Protein AF-T1DKA3-F1 (afdb_monomer_lite)

pLDDT: mean 79.61, std 14.19, range [54.47, 98.5]

Structure (mmCIF, N/CA/C/O backbone):
data_AF-T1DKA3-F1
#
_entry.id   AF-T1DKA3-F1
#
loop_
_atom_site.group_PDB
_atom_site.id
_atom_site.type_symbol
_atom_site.label_atom_id
_atom_site.label_alt_id
_atom_site.label_comp_id
_atom_site.label_asym_id
_atom_site.label_entity_id
_atom_site.label_seq_id
_atom_site.pdbx_PDB_ins_code
_atom_site.Cartn_x
_atom_site.Cartn_y
_atom_site.Cartn_z
_atom_site.occupancy
_atom_site.B_iso_or_equiv
_atom_site.auth_seq_id
_atom_site.auth_comp_id
_atom_site.auth_asym_id
_atom_site.auth_atom_id
_atom_site.pdbx_PDB_model_num
ATOM 1 N N . ILE A 1 1 ? -1.582 -63.627 -20.368 1.00 54.69 1 ILE A N 1
ATOM 2 C CA . ILE A 1 1 ? -0.776 -62.439 -20.754 1.00 54.69 1 ILE A CA 1
ATOM 3 C C . ILE A 1 1 ? -0.198 -61.864 -19.465 1.00 54.69 1 ILE A C 1
ATOM 5 O O . ILE A 1 1 ? -0.964 -61.374 -18.651 1.00 54.69 1 ILE A O 1
ATOM 9 N N . SER A 1 2 ? 1.100 -62.053 -19.201 1.00 57.12 2 SER A N 1
ATOM 10 C CA . SER A 1 2 ? 1.697 -61.686 -17.904 1.00 57.12 2 SER A CA 1
ATOM 11 C C . SER A 1 2 ? 1.874 -60.168 -17.785 1.00 57.12 2 SER A C 1
ATOM 13 O O . SER A 1 2 ? 2.454 -59.542 -18.675 1.00 57.12 2 SER A O 1
ATOM 15 N N . PHE A 1 3 ? 1.391 -59.593 -16.679 1.00 59.81 3 PHE A N 1
ATOM 16 C CA . PHE A 1 3 ? 1.431 -58.159 -16.352 1.00 59.81 3 PHE A CA 1
ATOM 17 C C . PHE A 1 3 ? 2.860 -57.580 -16.442 1.00 59.81 3 PHE A C 1
ATOM 19 O O . PHE A 1 3 ? 3.074 -56.483 -16.958 1.00 59.81 3 PHE A O 1
ATOM 26 N N . ALA A 1 4 ? 3.868 -58.383 -16.083 1.00 61.19 4 ALA A N 1
ATOM 27 C CA . ALA A 1 4 ? 5.285 -58.027 -16.187 1.00 61.19 4 ALA A CA 1
ATOM 28 C C . ALA A 1 4 ? 5.759 -57.795 -17.640 1.00 61.19 4 ALA A C 1
ATOM 30 O O . ALA A 1 4 ? 6.579 -56.915 -17.906 1.00 61.19 4 ALA A O 1
ATOM 31 N N . GLY A 1 5 ? 5.205 -58.531 -18.610 1.00 64.19 5 GLY A N 1
ATOM 32 C CA . GLY A 1 5 ? 5.550 -58.394 -20.030 1.00 64.19 5 GLY A CA 1
ATOM 33 C C . GLY A 1 5 ? 4.927 -57.169 -20.710 1.00 64.19 5 GLY A C 1
ATOM 34 O O . GLY A 1 5 ? 5.358 -56.787 -21.801 1.00 64.19 5 GLY A O 1
ATOM 35 N N . VAL A 1 6 ? 3.915 -56.554 -20.094 1.00 63.09 6 VAL A N 1
ATOM 36 C CA . VAL A 1 6 ? 3.296 -55.302 -20.562 1.00 63.09 6 VAL A CA 1
ATOM 37 C C . VAL A 1 6 ? 4.097 -54.104 -20.050 1.00 63.09 6 VAL A C 1
ATOM 39 O O . VAL A 1 6 ? 4.469 -53.237 -20.839 1.00 63.09 6 VAL A O 1
ATOM 42 N N . ILE A 1 7 ? 4.483 -54.122 -18.771 1.00 61.81 7 ILE A N 1
ATOM 43 C CA . ILE A 1 7 ? 5.314 -53.078 -18.150 1.00 61.81 7 ILE A CA 1
ATOM 44 C C . ILE A 1 7 ? 6.690 -52.993 -18.829 1.00 61.81 7 ILE A C 1
ATOM 46 O O . ILE A 1 7 ? 7.140 -51.903 -19.178 1.00 61.81 7 ILE A O 1
ATOM 50 N N . HIS A 1 8 ? 7.328 -54.131 -19.120 1.00 63.06 8 HIS A N 1
ATOM 51 C CA . HIS A 1 8 ? 8.635 -54.151 -19.788 1.00 63.06 8 HIS A CA 1
ATOM 52 C C . HIS A 1 8 ? 8.593 -53.663 -21.252 1.00 63.06 8 HIS A C 1
ATOM 54 O O . HIS A 1 8 ? 9.588 -53.161 -21.779 1.00 63.06 8 HIS A O 1
ATOM 60 N N . ARG A 1 9 ? 7.444 -53.794 -21.930 1.00 63.53 9 ARG A N 1
ATOM 61 C CA . ARG A 1 9 ? 7.245 -53.237 -23.280 1.00 63.53 9 ARG A CA 1
ATOM 62 C C . ARG A 1 9 ? 6.954 -51.737 -23.244 1.00 63.53 9 ARG A C 1
ATOM 64 O O . ARG A 1 9 ? 7.466 -51.016 -24.097 1.00 63.53 9 ARG A O 1
ATOM 71 N N . LEU A 1 10 ? 6.214 -51.258 -22.245 1.00 59.59 10 LEU A N 1
ATOM 72 C CA . LEU A 1 10 ? 5.917 -49.835 -22.054 1.00 59.59 10 LEU A CA 1
ATOM 73 C C . LEU A 1 10 ? 7.164 -49.008 -21.714 1.00 59.59 10 LEU A C 1
ATOM 75 O O . LEU A 1 10 ? 7.368 -47.946 -22.300 1.00 59.59 10 LEU A O 1
ATOM 79 N N . THR A 1 11 ? 8.041 -49.507 -20.841 1.00 62.22 11 THR A N 1
ATOM 80 C CA . THR A 1 11 ? 9.280 -48.797 -20.472 1.00 62.22 11 THR A CA 1
ATOM 81 C C . THR A 1 11 ? 10.242 -48.654 -21.652 1.00 62.22 11 THR A C 1
ATOM 83 O O . THR A 1 11 ? 10.815 -47.583 -21.859 1.00 62.22 11 THR A O 1
ATOM 86 N N . LYS A 1 12 ? 10.356 -49.686 -22.499 1.00 57.91 12 LYS A N 1
ATOM 87 C CA . LYS A 1 12 ? 11.162 -49.632 -23.732 1.00 57.91 12 LYS A CA 1
ATOM 88 C C . LYS A 1 12 ? 10.583 -48.672 -24.781 1.00 57.91 12 LYS A C 1
ATOM 90 O O . LYS A 1 12 ? 11.347 -47.988 -25.460 1.00 57.91 12 LYS A O 1
ATOM 95 N N . MET A 1 13 ? 9.255 -48.578 -24.899 1.00 60.34 13 MET A N 1
ATOM 96 C CA . MET A 1 13 ? 8.603 -47.641 -25.827 1.00 60.34 13 MET A CA 1
ATOM 97 C C . MET A 1 13 ? 8.684 -46.178 -25.367 1.00 60.34 13 MET A C 1
ATOM 99 O O . MET A 1 13 ? 8.845 -45.293 -26.206 1.00 60.34 13 MET A O 1
ATOM 103 N N . LEU A 1 14 ? 8.612 -45.904 -24.062 1.00 62.06 14 LEU A N 1
ATOM 104 C CA . LEU A 1 14 ? 8.774 -44.547 -23.522 1.00 62.06 14 LEU A CA 1
ATOM 105 C C . LEU A 1 14 ? 10.213 -44.034 -23.692 1.00 62.06 14 LEU A C 1
ATOM 107 O O . LEU A 1 14 ? 10.411 -42.892 -24.109 1.00 62.06 14 LEU A O 1
ATOM 111 N N . ALA A 1 15 ? 11.215 -44.890 -23.472 1.00 62.22 15 ALA A N 1
ATOM 112 C CA . ALA A 1 15 ? 12.619 -44.519 -23.648 1.00 62.22 15 ALA A CA 1
ATOM 113 C C . ALA A 1 15 ? 12.972 -44.176 -25.110 1.00 62.22 15 ALA A C 1
ATOM 115 O O . ALA A 1 15 ? 13.678 -43.198 -25.357 1.00 62.22 15 ALA A O 1
ATOM 116 N N . SER A 1 16 ? 12.458 -44.921 -26.101 1.00 63.53 16 SER A N 1
ATOM 117 C CA . SER A 1 16 ? 12.784 -44.652 -27.514 1.00 63.53 16 SER A CA 1
ATOM 118 C C . SER A 1 16 ? 12.150 -43.356 -28.031 1.00 63.53 16 SER A C 1
ATOM 120 O O . SER A 1 16 ? 12.775 -42.611 -28.793 1.00 63.53 16 SER A O 1
ATOM 122 N N . ARG A 1 17 ? 10.934 -43.040 -27.565 1.00 61.41 17 ARG A N 1
ATOM 123 C CA . ARG A 1 17 ? 10.229 -41.802 -27.924 1.00 61.41 17 ARG A CA 1
ATOM 124 C C . ARG A 1 17 ? 10.883 -40.575 -27.285 1.00 61.41 17 ARG A C 1
ATOM 126 O O . ARG A 1 17 ? 11.006 -39.557 -27.960 1.00 61.41 17 ARG A O 1
ATOM 133 N N . ALA A 1 18 ? 11.390 -40.686 -26.054 1.00 70.06 18 ALA A N 1
ATOM 134 C CA . ALA A 1 18 ? 12.120 -39.605 -25.388 1.00 70.06 18 ALA A CA 1
ATOM 135 C C . ALA A 1 18 ? 13.411 -39.209 -26.134 1.00 70.06 18 ALA A C 1
ATOM 137 O O . ALA A 1 18 ? 13.700 -38.023 -26.290 1.00 70.06 18 ALA A O 1
ATOM 138 N N . VAL A 1 19 ? 14.152 -40.182 -26.678 1.00 75.50 19 VAL A N 1
ATOM 139 C CA . VAL A 1 19 ? 15.387 -39.916 -27.442 1.00 75.50 19 VAL A CA 1
ATOM 140 C C . VAL A 1 19 ? 15.099 -39.201 -28.768 1.00 75.50 19 VAL A C 1
ATOM 142 O O . VAL A 1 19 ? 15.848 -38.305 -29.165 1.00 75.50 19 VAL A O 1
ATOM 145 N N . LEU A 1 20 ? 14.008 -39.554 -29.454 1.00 75.50 20 LEU A N 1
ATOM 146 C CA . LEU A 1 20 ? 13.614 -38.899 -30.706 1.00 75.50 20 LEU A CA 1
ATOM 147 C C . LEU A 1 20 ? 13.136 -37.459 -30.480 1.00 75.50 20 LEU A C 1
ATOM 149 O O . LEU A 1 20 ? 13.531 -36.566 -31.232 1.00 75.50 20 LEU A O 1
ATOM 153 N N . VAL A 1 21 ? 12.364 -37.217 -29.416 1.00 79.56 21 VAL A N 1
ATOM 154 C CA . VAL A 1 21 ? 11.943 -35.863 -29.021 1.00 79.56 21 VAL A CA 1
ATOM 155 C C . VAL A 1 21 ? 13.153 -35.017 -28.626 1.00 79.56 21 VAL A C 1
ATOM 157 O O . VAL A 1 21 ? 13.299 -33.906 -29.130 1.00 79.56 21 VAL A O 1
ATOM 160 N N . GLY A 1 22 ? 14.078 -35.555 -27.826 1.00 78.25 22 GLY A N 1
ATOM 161 C CA . GLY A 1 22 ? 15.298 -34.841 -27.434 1.00 78.25 22 GLY A CA 1
ATOM 162 C C . GLY A 1 22 ? 16.159 -34.413 -28.629 1.00 78.25 22 GLY A C 1
ATOM 163 O O . GLY A 1 22 ? 16.629 -33.277 -28.680 1.00 78.25 22 GLY A O 1
ATOM 164 N N . ARG A 1 23 ? 16.309 -35.274 -29.646 1.00 75.56 23 ARG A N 1
ATOM 165 C CA . ARG A 1 23 ? 17.056 -34.943 -30.877 1.00 75.56 23 ARG A CA 1
ATOM 166 C C . ARG A 1 23 ? 16.353 -33.894 -31.741 1.00 75.56 23 ARG A C 1
ATOM 168 O O . ARG A 1 23 ? 17.026 -33.058 -32.343 1.00 75.56 23 ARG A O 1
ATOM 175 N N . LEU A 1 24 ? 15.022 -33.921 -31.802 1.00 78.62 24 LEU A N 1
ATOM 176 C CA . LEU A 1 24 ? 14.233 -32.909 -32.511 1.00 78.62 24 LEU A CA 1
ATOM 177 C C . LEU A 1 24 ? 14.293 -31.550 -31.806 1.00 78.62 24 LEU A C 1
ATOM 179 O O . LEU A 1 24 ? 14.512 -30.543 -32.475 1.00 78.62 24 LEU A O 1
ATOM 183 N N . VAL A 1 25 ? 14.202 -31.525 -30.474 1.00 77.88 25 VAL A N 1
ATOM 184 C CA . VAL A 1 25 ? 14.357 -30.307 -29.662 1.00 77.88 25 VAL A CA 1
ATOM 185 C C . VAL A 1 25 ? 15.768 -29.731 -29.808 1.00 77.88 25 VAL A C 1
ATOM 187 O O . VAL A 1 25 ? 15.913 -28.544 -30.080 1.00 77.88 25 VAL A O 1
ATOM 190 N N . HIS A 1 26 ? 16.811 -30.565 -29.753 1.00 72.38 26 HIS A N 1
ATOM 191 C CA . HIS A 1 26 ? 18.192 -30.119 -29.963 1.00 72.38 26 HIS A CA 1
ATOM 192 C C . HIS A 1 26 ? 18.421 -29.551 -31.377 1.00 72.38 26 HIS A C 1
ATOM 194 O O . HIS A 1 26 ? 19.147 -28.572 -31.545 1.00 72.38 26 HIS A O 1
ATOM 200 N N . ARG A 1 27 ? 17.792 -30.121 -32.416 1.00 69.69 27 ARG A N 1
ATOM 201 C CA . ARG A 1 27 ? 17.847 -29.560 -33.781 1.00 69.69 27 ARG A CA 1
ATOM 202 C C . ARG A 1 27 ? 17.028 -28.281 -33.936 1.00 69.69 27 ARG A C 1
ATOM 204 O O . ARG A 1 27 ? 17.467 -27.403 -34.670 1.00 69.69 27 ARG A O 1
ATOM 211 N N . ALA A 1 28 ? 15.871 -28.171 -33.288 1.00 69.31 28 ALA A N 1
ATOM 212 C CA . ALA A 1 28 ? 15.048 -26.964 -33.323 1.00 69.31 28 ALA A CA 1
ATOM 213 C C . ALA A 1 28 ? 15.748 -25.791 -32.618 1.00 69.31 28 ALA A C 1
ATOM 215 O O . ALA A 1 28 ? 15.815 -24.700 -33.176 1.00 69.31 28 ALA A O 1
ATOM 216 N N . LEU A 1 29 ? 16.358 -26.045 -31.456 1.00 66.88 29 LEU A N 1
ATOM 217 C CA . LEU A 1 29 ? 17.124 -25.048 -30.702 1.00 66.88 29 LEU A CA 1
ATOM 218 C C . LEU A 1 29 ? 18.465 -24.707 -31.376 1.00 66.88 29 LEU A C 1
ATOM 220 O O . LEU A 1 29 ? 18.885 -23.555 -31.372 1.00 66.88 29 LEU A O 1
ATOM 224 N N . GLY A 1 30 ? 19.125 -25.679 -32.016 1.00 60.78 30 GLY A N 1
ATOM 225 C CA . GLY A 1 30 ? 20.407 -25.466 -32.700 1.00 60.78 30 GLY A CA 1
ATOM 226 C C . GLY A 1 30 ? 20.318 -24.739 -34.050 1.00 60.78 30 GLY A C 1
ATOM 227 O O . GLY A 1 30 ? 21.338 -24.277 -34.558 1.00 60.78 30 GLY A O 1
ATOM 228 N N . ARG A 1 31 ? 19.125 -24.611 -34.655 1.00 56.81 31 ARG A N 1
ATOM 229 C CA . ARG A 1 31 ? 18.960 -24.006 -35.994 1.00 56.81 31 ARG A CA 1
ATOM 230 C C . ARG A 1 31 ? 18.960 -22.473 -35.984 1.00 56.81 31 ARG A C 1
ATOM 232 O O . ARG A 1 31 ? 19.117 -21.876 -37.044 1.00 56.81 31 ARG A O 1
ATOM 239 N N . GLN A 1 32 ? 18.841 -21.836 -34.817 1.00 56.84 32 GLN A N 1
ATOM 240 C CA . GLN A 1 32 ? 18.901 -20.373 -34.693 1.00 56.84 32 GLN A CA 1
ATOM 241 C C . GLN A 1 32 ? 20.322 -19.803 -34.553 1.00 56.84 32 GLN A C 1
ATOM 243 O O . GLN A 1 32 ? 20.490 -18.596 -34.676 1.00 56.84 32 GLN A O 1
ATOM 248 N N . ALA A 1 33 ? 21.353 -20.632 -34.360 1.00 56.78 33 ALA A N 1
ATOM 249 C CA . ALA A 1 33 ? 22.721 -20.141 -34.160 1.00 56.78 33 ALA A CA 1
ATOM 250 C C . ALA A 1 33 ? 23.486 -19.819 -35.466 1.00 56.78 33 ALA A C 1
ATOM 252 O O . ALA A 1 33 ? 24.558 -19.227 -35.409 1.00 56.78 33 ALA A O 1
ATOM 253 N N . GLY A 1 34 ? 22.964 -20.206 -36.639 1.00 54.47 34 GLY A N 1
ATOM 254 C CA . GLY A 1 34 ? 23.714 -20.178 -37.908 1.00 54.47 34 GLY A CA 1
ATOM 255 C C . GLY A 1 34 ? 23.261 -19.167 -38.966 1.00 54.47 34 GLY A C 1
ATOM 256 O O . GLY A 1 34 ? 23.853 -19.135 -40.038 1.00 54.47 34 GLY A O 1
ATOM 257 N N . ALA A 1 35 ? 22.225 -18.362 -38.708 1.00 57.59 35 ALA A N 1
ATOM 258 C CA . ALA A 1 35 ? 21.718 -17.358 -39.658 1.00 57.59 35 ALA A CA 1
ATOM 2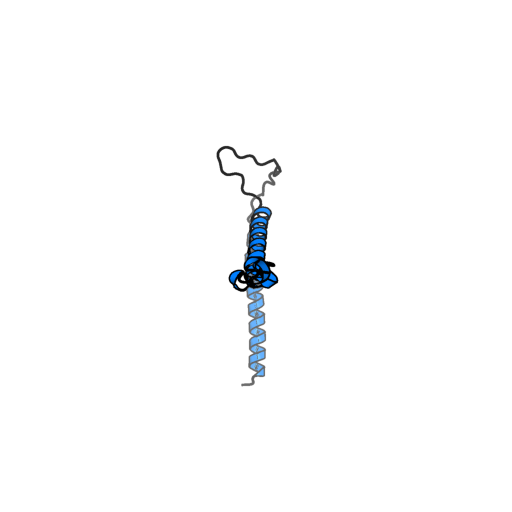59 C C . ALA A 1 35 ? 21.865 -15.913 -39.148 1.00 57.59 35 ALA A C 1
ATOM 261 O O . ALA A 1 35 ? 21.219 -14.994 -39.647 1.00 57.59 35 ALA A O 1
ATOM 262 N N . SER A 1 36 ? 22.717 -15.703 -38.147 1.00 57.94 36 SER A N 1
ATOM 263 C CA . SER A 1 36 ? 23.046 -14.374 -37.643 1.00 57.94 36 SER A CA 1
ATOM 264 C C . SER A 1 36 ? 24.127 -13.790 -38.543 1.00 57.94 36 SER A C 1
ATOM 266 O O . SER A 1 36 ? 25.315 -14.037 -38.340 1.00 57.94 36 SER A O 1
ATOM 268 N N . GLY A 1 37 ? 23.709 -13.065 -39.584 1.00 59.88 37 GLY A N 1
ATOM 269 C CA . GLY A 1 37 ? 24.612 -12.235 -40.376 1.00 59.88 37 GLY A CA 1
ATOM 270 C C . GLY A 1 37 ? 25.513 -11.418 -39.454 1.00 59.88 37 GLY A C 1
ATOM 271 O O . GLY A 1 37 ? 25.058 -10.993 -38.395 1.00 59.88 37 GLY A O 1
ATOM 272 N N . VAL A 1 38 ? 26.784 -11.275 -39.848 1.00 61.75 38 VAL A N 1
ATOM 273 C CA . VAL A 1 38 ? 27.850 -10.515 -39.174 1.00 61.75 38 VAL A CA 1
ATOM 274 C C . VAL A 1 38 ? 27.256 -9.426 -38.283 1.00 61.75 38 VAL A C 1
ATOM 276 O O . VAL A 1 38 ? 26.878 -8.354 -38.758 1.00 61.75 38 VAL A O 1
ATOM 279 N N . LEU A 1 39 ? 27.115 -9.732 -36.989 1.00 61.31 39 LEU A N 1
ATOM 280 C CA . LEU A 1 39 ? 26.624 -8.775 -36.016 1.00 61.31 39 LEU A CA 1
ATOM 281 C C . LEU A 1 39 ? 27.724 -7.734 -35.891 1.00 61.31 39 LEU A C 1
ATOM 283 O O . LEU A 1 39 ? 28.746 -7.947 -35.239 1.00 61.31 39 LEU A O 1
ATOM 287 N N . ARG A 1 40 ? 27.540 -6.623 -36.603 1.00 63.03 40 ARG A N 1
ATO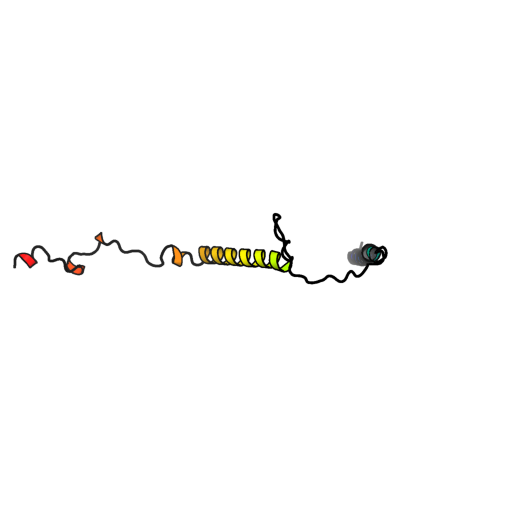M 288 C CA . ARG A 1 40 ? 28.317 -5.409 -36.419 1.00 63.03 40 ARG A CA 1
ATOM 289 C C . ARG A 1 40 ? 28.183 -5.077 -34.940 1.00 63.03 40 ARG A C 1
ATOM 291 O O . ARG A 1 40 ? 27.120 -4.646 -34.507 1.00 63.03 40 ARG A O 1
ATOM 298 N N . ASN A 1 41 ? 29.236 -5.354 -34.177 1.00 65.19 41 ASN A N 1
ATOM 299 C CA . ASN A 1 41 ? 29.315 -5.061 -32.754 1.00 65.19 41 ASN A CA 1
ATOM 300 C C . ASN A 1 41 ? 29.399 -3.533 -32.632 1.00 65.19 41 ASN A C 1
ATOM 302 O O . ASN A 1 41 ? 30.473 -2.943 -32.524 1.00 65.19 41 ASN A O 1
ATOM 306 N N . GLN A 1 42 ? 28.262 -2.868 -32.832 1.00 69.62 42 GLN A N 1
ATOM 307 C CA . GLN A 1 42 ? 28.146 -1.432 -32.701 1.00 69.62 42 GLN A CA 1
ATOM 308 C C . GLN A 1 42 ? 28.408 -1.134 -31.234 1.00 69.62 42 GLN A C 1
ATOM 310 O O . GLN A 1 42 ? 27.699 -1.632 -30.367 1.00 69.62 42 GLN A O 1
ATOM 315 N N . ILE A 1 43 ? 29.455 -0.355 -30.967 1.00 70.56 43 ILE A N 1
ATOM 316 C CA . ILE A 1 43 ? 29.773 0.126 -29.626 1.00 70.56 43 ILE A CA 1
ATOM 317 C C . ILE A 1 43 ? 28.537 0.874 -29.122 1.00 70.56 43 ILE A C 1
ATOM 319 O O . ILE A 1 43 ? 28.257 1.995 -29.555 1.00 70.56 43 ILE A O 1
ATOM 323 N N . VAL A 1 44 ? 27.769 0.222 -28.250 1.00 67.00 44 VAL A N 1
ATOM 324 C CA . VAL A 1 44 ? 26.628 0.820 -27.565 1.00 67.00 44 VAL A CA 1
ATOM 325 C C . VAL A 1 44 ? 27.215 1.813 -26.573 1.00 67.00 44 VAL A C 1
ATOM 327 O O . VAL A 1 44 ? 27.859 1.433 -25.599 1.00 67.00 44 VAL A O 1
ATOM 330 N N . ARG A 1 45 ? 27.081 3.108 -26.861 1.00 66.88 45 ARG A N 1
ATOM 331 C CA . ARG A 1 45 ? 27.526 4.155 -25.941 1.00 66.88 45 ARG A CA 1
ATOM 332 C C . ARG A 1 45 ? 26.461 4.314 -24.861 1.00 66.88 45 ARG A C 1
ATOM 334 O O . ARG A 1 45 ? 25.325 4.641 -25.183 1.00 66.88 45 ARG A O 1
ATOM 341 N N . HIS A 1 46 ? 26.837 4.113 -23.599 1.00 66.38 46 HIS A N 1
ATOM 342 C CA . HIS A 1 46 ? 25.997 4.373 -22.423 1.00 66.38 46 HIS A CA 1
ATOM 343 C C . HIS A 1 46 ? 25.852 5.887 -22.170 1.00 66.38 46 HIS A C 1
ATOM 345 O O . HIS A 1 46 ? 26.295 6.407 -21.150 1.00 66.38 46 HIS A O 1
ATOM 351 N N . GLY A 1 47 ? 25.313 6.619 -23.148 1.00 71.00 47 GLY A N 1
ATOM 352 C CA . GLY A 1 47 ? 24.993 8.037 -22.999 1.00 71.00 47 GLY A CA 1
ATOM 353 C C . GLY A 1 47 ? 23.755 8.241 -22.127 1.00 71.00 47 GLY A C 1
ATOM 354 O O . GLY A 1 47 ? 22.908 7.358 -22.025 1.00 71.00 47 GLY A O 1
ATOM 355 N N . HIS A 1 48 ? 23.651 9.416 -21.507 1.00 71.75 48 HIS A N 1
ATOM 356 C CA . HIS A 1 48 ? 22.444 9.820 -20.793 1.00 71.75 48 HIS A CA 1
ATOM 357 C C . HIS A 1 48 ? 21.307 10.017 -21.804 1.00 71.75 48 HIS A C 1
ATOM 359 O O . HIS A 1 48 ? 21.465 10.751 -22.780 1.00 71.75 48 HIS A O 1
ATOM 365 N N . ASP A 1 49 ? 20.187 9.338 -21.587 1.00 78.38 49 ASP A N 1
ATOM 366 C CA . ASP A 1 49 ? 19.084 9.303 -22.542 1.00 78.38 49 ASP A CA 1
ATOM 367 C C . ASP A 1 49 ? 18.220 10.574 -22.382 1.00 78.38 49 ASP A C 1
ATOM 369 O O . ASP A 1 49 ? 17.812 10.918 -21.269 1.00 78.38 49 ASP A O 1
ATOM 373 N N . TRP A 1 50 ? 17.993 11.319 -23.471 1.00 82.44 50 TRP A N 1
ATOM 374 C CA . TRP A 1 50 ? 17.231 12.579 -23.478 1.00 82.44 50 TRP A CA 1
ATOM 375 C C . TRP A 1 50 ? 16.135 12.539 -24.542 1.00 82.44 50 TRP A C 1
ATOM 377 O O . TRP A 1 50 ? 16.393 12.284 -25.717 1.00 82.44 50 TRP A O 1
ATOM 387 N N . SER A 1 51 ? 14.908 12.862 -24.144 1.00 86.62 51 SER A N 1
ATOM 388 C CA . SER A 1 51 ? 13.740 12.963 -25.024 1.00 86.62 51 SER A CA 1
ATOM 389 C C . SER A 1 51 ? 13.164 14.379 -24.999 1.00 86.62 51 SER A C 1
ATOM 391 O O . SER A 1 51 ? 12.976 14.941 -23.922 1.00 86.62 51 SER A O 1
ATOM 393 N N . TYR A 1 52 ? 12.799 14.937 -26.159 1.00 90.19 52 TYR A N 1
ATOM 394 C CA . TYR A 1 52 ? 12.118 16.235 -26.264 1.00 90.19 52 TYR A CA 1
ATOM 395 C C . TYR A 1 52 ? 10.781 16.102 -27.001 1.00 90.19 52 TYR A C 1
ATOM 397 O O . TYR A 1 52 ? 10.740 15.546 -28.095 1.00 90.19 52 TYR A O 1
ATOM 405 N N . ARG A 1 53 ? 9.696 16.633 -26.411 1.00 90.12 53 ARG A N 1
ATOM 406 C CA . ARG A 1 53 ? 8.313 16.607 -26.952 1.00 90.12 53 ARG A CA 1
ATOM 407 C C . ARG A 1 53 ? 7.785 15.214 -27.329 1.00 90.12 53 ARG A C 1
ATOM 409 O O . ARG A 1 53 ? 6.832 15.098 -28.091 1.00 90.12 53 ARG A O 1
ATOM 416 N N . VAL A 1 54 ? 8.386 14.167 -26.776 1.00 90.38 54 VAL A N 1
ATOM 41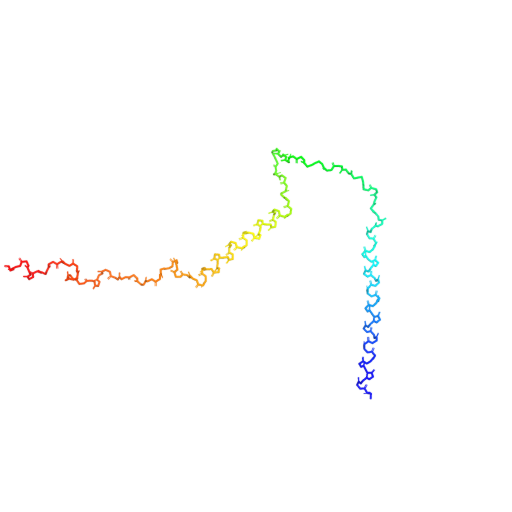7 C CA . VAL A 1 54 ? 7.971 12.773 -26.933 1.00 90.38 54 VAL A CA 1
ATOM 418 C C . VAL A 1 54 ? 8.048 12.082 -25.582 1.00 90.38 54 VAL A C 1
ATOM 420 O O . VAL A 1 54 ? 8.716 12.570 -24.667 1.00 90.38 54 VAL A O 1
ATOM 423 N N . ASN A 1 55 ? 7.365 10.947 -25.457 1.00 87.62 55 ASN A N 1
ATOM 424 C CA . ASN A 1 55 ? 7.440 10.137 -24.249 1.00 87.62 55 ASN A CA 1
ATOM 425 C C . ASN A 1 55 ? 8.899 9.767 -23.965 1.00 87.62 55 ASN A C 1
ATOM 427 O O . ASN A 1 55 ? 9.652 9.442 -24.886 1.00 87.62 55 ASN A O 1
ATOM 431 N N . GLY A 1 56 ? 9.259 9.813 -22.681 1.00 85.88 56 GLY A N 1
ATOM 432 C CA . GLY A 1 56 ? 10.593 9.467 -22.216 1.00 85.88 56 GLY A CA 1
ATOM 433 C C . GLY A 1 56 ? 11.044 8.088 -22.694 1.00 85.88 56 GLY A C 1
ATOM 434 O O . GLY A 1 56 ? 10.201 7.213 -22.948 1.00 85.88 56 GLY A O 1
ATOM 435 N N . PRO A 1 57 ? 12.363 7.874 -22.816 1.00 88.31 57 PRO A N 1
ATOM 436 C CA . PRO A 1 57 ? 12.894 6.570 -23.146 1.00 88.31 57 PRO A CA 1
ATOM 437 C C . PRO A 1 57 ? 12.367 5.539 -22.157 1.00 88.31 57 PRO A C 1
ATOM 439 O O . PRO A 1 57 ? 12.179 5.783 -20.962 1.00 88.31 57 PRO A O 1
ATOM 442 N N . LYS A 1 58 ? 12.042 4.373 -22.700 1.00 86.94 58 LYS A N 1
ATOM 443 C CA . LYS A 1 58 ? 11.457 3.284 -21.939 1.00 86.94 58 LYS A CA 1
ATOM 444 C C . LYS A 1 58 ? 12.468 2.862 -20.858 1.00 86.94 58 LYS A C 1
ATOM 446 O O . LYS A 1 58 ? 13.571 2.485 -21.236 1.00 86.94 58 LYS A O 1
ATOM 451 N N . PRO A 1 59 ? 12.110 2.883 -19.554 1.00 88.88 59 PRO A N 1
ATOM 452 C CA . PRO A 1 59 ? 13.015 2.408 -18.509 1.00 88.88 59 PRO A CA 1
ATOM 453 C C . PRO A 1 59 ? 13.411 0.956 -18.757 1.00 88.88 59 PRO A C 1
ATOM 455 O O . PRO A 1 59 ? 12.661 0.226 -19.415 1.00 88.88 59 PRO A O 1
ATOM 458 N N . ASP A 1 60 ? 14.551 0.545 -18.209 1.00 91.38 60 ASP A N 1
ATOM 459 C CA . ASP A 1 60 ? 15.027 -0.827 -18.343 1.00 91.38 60 ASP A CA 1
ATOM 460 C C . ASP A 1 60 ? 13.982 -1.839 -17.839 1.00 91.38 60 ASP A C 1
ATOM 462 O O . ASP A 1 60 ? 13.120 -1.532 -17.002 1.00 91.38 60 ASP A O 1
ATOM 466 N N . LEU A 1 61 ? 14.039 -3.060 -18.367 1.00 92.81 61 LEU A N 1
ATOM 467 C CA . LEU A 1 61 ? 13.119 -4.126 -17.992 1.00 92.81 61 LEU A CA 1
ATOM 468 C C . LEU A 1 61 ? 13.169 -4.392 -16.484 1.00 92.81 61 LEU A C 1
ATOM 470 O O . LEU A 1 61 ? 12.115 -4.556 -15.869 1.00 92.81 61 LEU A O 1
ATOM 474 N N . ILE A 1 62 ? 14.361 -4.359 -15.882 1.00 95.44 62 ILE A N 1
ATOM 475 C CA . ILE A 1 62 ? 14.530 -4.577 -14.442 1.00 95.44 62 ILE A CA 1
ATOM 476 C C . ILE A 1 62 ? 13.823 -3.474 -13.658 1.00 95.44 62 ILE A C 1
ATOM 478 O O . ILE A 1 62 ? 13.097 -3.771 -12.714 1.00 95.44 62 ILE A O 1
ATOM 482 N N . THR A 1 63 ? 13.953 -2.212 -14.074 1.00 95.56 63 THR A N 1
ATOM 483 C CA . THR A 1 63 ? 13.269 -1.087 -13.420 1.00 95.56 63 THR A CA 1
ATOM 484 C C . THR A 1 63 ? 11.750 -1.227 -13.501 1.00 95.56 63 THR A C 1
ATOM 486 O O . THR A 1 63 ? 11.054 -1.000 -12.514 1.00 95.56 63 THR A O 1
ATOM 489 N N . ARG A 1 64 ? 11.212 -1.637 -14.655 1.00 95.81 64 ARG A N 1
ATOM 490 C CA . ARG A 1 64 ? 9.763 -1.828 -14.842 1.00 95.81 64 ARG A CA 1
ATOM 491 C C . ARG A 1 64 ? 9.215 -2.965 -13.993 1.00 95.81 64 ARG A C 1
ATOM 493 O O . ARG A 1 64 ? 8.192 -2.796 -13.335 1.00 95.81 64 ARG A O 1
ATOM 500 N N . VAL A 1 65 ? 9.887 -4.113 -14.023 1.00 97.56 65 VAL A N 1
ATOM 501 C CA . VAL A 1 65 ? 9.490 -5.293 -13.249 1.00 97.56 65 VAL A CA 1
ATOM 502 C C . VAL A 1 65 ? 9.653 -5.009 -11.760 1.00 97.56 65 VAL A C 1
ATOM 504 O O . VAL A 1 65 ? 8.742 -5.289 -10.990 1.00 97.56 65 VAL A O 1
ATOM 507 N N . GLY A 1 66 ? 10.752 -4.367 -11.362 1.00 98.12 66 GLY A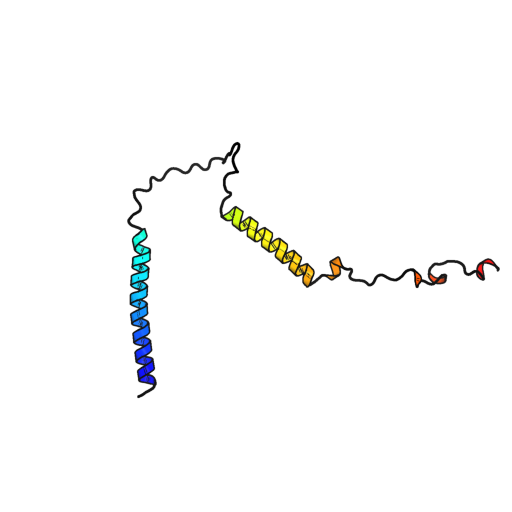 N 1
ATOM 508 C CA . GLY A 1 66 ? 10.988 -3.931 -9.989 1.00 98.12 66 GLY A CA 1
ATOM 509 C C . GLY A 1 66 ? 9.884 -3.008 -9.477 1.00 98.12 66 GLY A C 1
ATOM 510 O O . GLY A 1 66 ? 9.371 -3.233 -8.386 1.00 98.12 66 GLY A O 1
ATOM 511 N N . ALA A 1 67 ? 9.442 -2.039 -10.286 1.00 97.50 67 ALA A N 1
ATOM 512 C CA . ALA A 1 67 ? 8.325 -1.163 -9.931 1.00 97.50 67 ALA A CA 1
ATOM 513 C C . ALA A 1 67 ? 7.003 -1.934 -9.749 1.00 97.50 67 ALA A C 1
ATOM 515 O O . ALA A 1 67 ? 6.264 -1.670 -8.802 1.00 97.50 67 ALA A O 1
ATOM 516 N N . GLN A 1 68 ? 6.713 -2.911 -10.615 1.00 98.00 68 GLN A N 1
ATOM 517 C CA . GLN A 1 68 ? 5.508 -3.743 -10.500 1.00 98.00 68 GLN A CA 1
ATOM 518 C C . GLN A 1 68 ? 5.550 -4.662 -9.275 1.00 98.00 68 GLN A C 1
ATOM 520 O O . GLN A 1 68 ? 4.553 -4.776 -8.566 1.00 98.00 68 GLN A O 1
ATOM 525 N N . VAL A 1 69 ? 6.698 -5.283 -8.996 1.00 98.44 69 VAL A N 1
ATOM 526 C CA . VAL A 1 69 ? 6.886 -6.147 -7.823 1.00 98.44 69 VAL A CA 1
ATOM 527 C C . VAL A 1 69 ? 6.791 -5.332 -6.538 1.00 98.44 69 VAL A C 1
ATOM 529 O O . VAL A 1 69 ? 6.084 -5.741 -5.624 1.00 98.44 69 VAL A O 1
ATOM 532 N N . ALA A 1 70 ? 7.427 -4.160 -6.476 1.00 98.25 70 ALA A N 1
ATOM 533 C CA . ALA A 1 70 ? 7.340 -3.275 -5.317 1.00 98.25 70 ALA A CA 1
ATOM 534 C C . ALA A 1 70 ? 5.897 -2.805 -5.068 1.00 98.25 70 ALA A C 1
ATOM 536 O O . ALA A 1 70 ? 5.412 -2.886 -3.942 1.00 98.25 70 ALA A O 1
ATOM 537 N N . GLY A 1 71 ? 5.184 -2.384 -6.120 1.00 98.25 71 GLY A N 1
ATOM 538 C CA . GLY A 1 71 ? 3.773 -2.004 -6.014 1.00 98.25 71 GLY A CA 1
ATOM 539 C C . GLY A 1 71 ? 2.869 -3.171 -5.601 1.00 98.25 71 GLY A C 1
ATOM 540 O O . GLY A 1 71 ? 1.975 -2.994 -4.776 1.00 98.25 71 GLY A O 1
ATOM 541 N N . GLY A 1 72 ? 3.125 -4.371 -6.128 1.00 98.38 72 GLY A N 1
ATOM 542 C CA . GLY A 1 72 ? 2.409 -5.590 -5.755 1.00 98.38 72 GLY A CA 1
ATOM 543 C C . GLY A 1 72 ? 2.650 -5.993 -4.301 1.00 98.38 72 GLY A C 1
ATOM 544 O O . GLY A 1 72 ? 1.694 -6.289 -3.594 1.00 98.38 72 GLY A O 1
ATOM 545 N N . LEU A 1 73 ? 3.901 -5.943 -3.834 1.00 98.50 73 LEU A N 1
ATOM 546 C CA . LEU A 1 73 ? 4.258 -6.218 -2.439 1.00 98.50 73 LEU A CA 1
ATOM 547 C C . LEU A 1 73 ? 3.641 -5.199 -1.479 1.00 98.50 73 LEU A C 1
ATOM 549 O O . LEU A 1 73 ? 3.130 -5.597 -0.437 1.00 98.50 73 LEU A O 1
ATOM 553 N N . MET A 1 74 ? 3.638 -3.912 -1.840 1.00 98.38 74 MET A N 1
ATOM 554 C CA . MET A 1 74 ? 2.992 -2.860 -1.050 1.00 98.38 74 MET A CA 1
ATOM 555 C C . MET A 1 74 ? 1.497 -3.148 -0.868 1.00 98.38 74 MET A C 1
ATOM 557 O O . MET A 1 74 ? 1.012 -3.192 0.260 1.00 98.38 74 MET A O 1
ATOM 561 N N . TRP A 1 75 ? 0.762 -3.380 -1.960 1.00 97.44 75 TRP A N 1
ATOM 562 C CA . TRP A 1 75 ? -0.678 -3.643 -1.874 1.00 97.44 75 TRP A CA 1
ATOM 563 C C . TRP A 1 75 ? -1.006 -4.985 -1.230 1.00 97.44 75 TRP A C 1
ATOM 565 O O . TRP A 1 75 ? -1.970 -5.070 -0.473 1.00 97.44 75 TRP A O 1
ATOM 575 N N . TRP A 1 76 ? -0.199 -6.016 -1.481 1.00 97.44 76 TRP A N 1
ATOM 576 C CA . TRP A 1 76 ? -0.321 -7.288 -0.779 1.00 97.44 76 TRP A CA 1
ATOM 577 C C . TRP A 1 76 ? -0.175 -7.095 0.734 1.00 97.44 76 TRP A C 1
ATOM 579 O O . TRP A 1 76 ? -1.024 -7.580 1.474 1.00 97.44 76 TRP A O 1
ATOM 589 N N . TRP A 1 77 ? 0.833 -6.339 1.186 1.00 96.38 77 TRP A N 1
ATOM 590 C CA . TRP A 1 77 ? 1.053 -6.064 2.608 1.00 96.38 77 TRP A CA 1
ATOM 591 C C . TRP A 1 77 ? -0.149 -5.349 3.233 1.00 96.38 77 TRP A C 1
ATOM 593 O O . TRP A 1 77 ? -0.619 -5.767 4.291 1.00 96.38 77 TRP A O 1
ATOM 603 N N . VAL A 1 78 ? -0.677 -4.318 2.559 1.00 95.62 78 VAL A N 1
ATOM 604 C CA . VAL A 1 78 ? -1.831 -3.538 3.042 1.00 95.62 78 VAL A CA 1
ATOM 605 C C . VAL A 1 78 ? -3.063 -4.421 3.172 1.00 95.62 78 VAL A C 1
ATOM 607 O O . VAL A 1 78 ? -3.700 -4.432 4.220 1.00 95.62 78 VAL A O 1
ATOM 610 N N . LEU A 1 79 ? -3.394 -5.187 2.131 1.00 96.00 79 LEU A N 1
ATOM 611 C CA . LEU A 1 79 ? -4.576 -6.049 2.143 1.00 96.00 79 LEU A CA 1
ATOM 612 C C . LEU A 1 79 ? -4.424 -7.208 3.134 1.00 96.00 79 LEU A C 1
ATOM 614 O O . LEU A 1 79 ? -5.403 -7.614 3.755 1.00 96.00 79 LEU A O 1
ATOM 618 N N . TRP A 1 80 ? -3.203 -7.714 3.313 1.00 96.38 80 TRP A N 1
ATOM 619 C CA . TRP A 1 80 ? -2.907 -8.736 4.308 1.00 96.38 80 TRP A CA 1
ATOM 620 C C . TRP A 1 80 ? -3.169 -8.238 5.734 1.00 96.38 80 TRP A C 1
ATOM 622 O O . TRP A 1 80 ? -3.889 -8.912 6.470 1.00 96.38 80 TRP A O 1
ATOM 632 N N . HIS A 1 81 ? -2.655 -7.059 6.106 1.00 95.06 81 HIS A N 1
ATOM 633 C CA . HIS A 1 81 ? -2.864 -6.486 7.445 1.00 95.06 81 HIS A CA 1
ATOM 634 C C . HIS A 1 81 ? -4.293 -5.985 7.638 1.00 95.06 81 HIS A C 1
ATOM 636 O O . HIS A 1 81 ? -4.841 -6.123 8.722 1.00 95.06 81 HIS A O 1
ATOM 642 N N . LEU A 1 82 ? -4.948 -5.508 6.578 1.00 94.25 82 LEU A N 1
ATOM 643 C CA . LEU A 1 82 ? -6.368 -5.170 6.637 1.00 94.25 82 LEU A CA 1
ATOM 644 C C . LEU A 1 82 ? -7.238 -6.389 6.978 1.00 94.25 82 LEU A C 1
ATOM 646 O O . LEU A 1 82 ? -8.256 -6.230 7.637 1.00 94.25 82 LEU A O 1
ATOM 650 N N . PHE A 1 83 ? -6.865 -7.593 6.531 1.00 93.88 83 PHE A N 1
ATOM 651 C CA . PHE A 1 83 ? -7.610 -8.814 6.846 1.00 93.88 83 PHE A CA 1
ATOM 652 C C . PHE A 1 83 ? -7.241 -9.412 8.211 1.00 93.88 83 PHE A C 1
ATOM 654 O O . PHE A 1 83 ? -8.124 -9.890 8.915 1.00 93.88 83 PHE A O 1
ATOM 661 N N . HIS A 1 84 ? -5.958 -9.413 8.580 1.00 93.62 84 HIS A N 1
ATOM 662 C CA . HIS A 1 84 ? -5.491 -10.073 9.808 1.00 93.62 84 HIS A CA 1
ATOM 663 C C . HIS A 1 84 ? -5.550 -9.179 11.047 1.00 93.62 84 HIS A C 1
ATOM 665 O 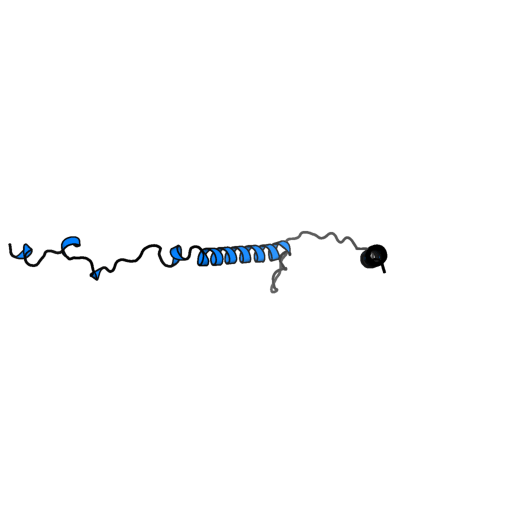O . HIS A 1 84 ? -5.706 -9.688 12.148 1.00 93.62 84 HIS A O 1
ATOM 671 N N . GLU A 1 85 ? -5.421 -7.867 10.874 1.00 91.75 85 GLU A N 1
ATOM 672 C CA . GLU A 1 85 ? -5.252 -6.900 11.959 1.00 91.75 85 GLU A CA 1
ATOM 673 C C . GLU A 1 85 ? -6.133 -5.663 11.714 1.00 91.75 85 GLU A C 1
ATOM 675 O O . GLU A 1 85 ? -5.688 -4.518 11.833 1.00 91.75 85 GLU A O 1
ATOM 680 N N . TYR A 1 86 ? -7.401 -5.891 11.343 1.00 91.81 86 TYR A N 1
ATOM 681 C CA . TYR A 1 86 ? -8.362 -4.823 11.029 1.00 91.81 86 TYR A CA 1
ATOM 682 C C . TYR A 1 86 ? -8.657 -3.902 12.227 1.00 91.81 86 TYR A C 1
ATOM 684 O O . TYR A 1 86 ? -9.053 -2.748 12.045 1.00 91.81 86 TYR A O 1
ATOM 692 N N . GLU A 1 87 ? -8.418 -4.402 13.440 1.00 87.69 87 GLU A N 1
ATOM 693 C CA . GLU A 1 87 ? -8.644 -3.738 14.727 1.00 87.69 87 GLU A CA 1
ATOM 694 C C . GLU A 1 87 ? -7.859 -2.422 14.850 1.00 87.69 87 GLU A C 1
ATOM 696 O O . GLU A 1 87 ? -8.365 -1.450 15.406 1.00 87.69 87 GLU A O 1
ATOM 701 N N . HIS A 1 88 ? -6.682 -2.316 14.219 1.00 87.12 88 HIS A N 1
ATOM 702 C CA . HIS A 1 88 ? -5.914 -1.063 14.174 1.00 87.12 88 HIS A CA 1
ATOM 703 C C . HIS A 1 88 ? -6.641 0.075 13.443 1.00 87.12 88 HIS A C 1
ATOM 705 O O . HIS A 1 88 ? -6.307 1.244 13.634 1.00 87.12 88 HIS A O 1
ATOM 711 N N . ILE A 1 89 ? -7.603 -0.253 12.575 1.00 89.38 89 ILE A N 1
ATOM 712 C CA . ILE A 1 89 ? -8.381 0.727 11.810 1.00 89.38 89 ILE A CA 1
ATOM 713 C C . ILE A 1 89 ? -9.736 0.974 12.469 1.00 89.38 89 ILE A C 1
ATOM 715 O O . ILE A 1 89 ? -10.175 2.120 12.541 1.00 89.38 89 ILE A O 1
ATOM 719 N N . THR A 1 90 ? -10.416 -0.078 12.929 1.00 88.00 90 THR A N 1
ATOM 720 C CA . THR A 1 90 ? -11.759 0.043 13.521 1.00 88.00 90 THR A CA 1
ATOM 721 C C . THR A 1 90 ? -11.749 0.417 15.000 1.00 88.00 90 THR A C 1
ATOM 723 O O . THR A 1 90 ? -12.792 0.801 15.520 1.00 88.00 90 THR A O 1
ATOM 726 N N . GLY A 1 91 ? -10.592 0.341 15.656 1.00 89.38 91 GLY A N 1
ATOM 727 C CA . GLY A 1 91 ? -10.454 0.459 17.102 1.00 89.38 91 GLY A CA 1
ATOM 728 C C . GLY A 1 91 ? -10.409 -0.921 17.759 1.00 89.38 91 GLY A C 1
ATOM 729 O O . GLY A 1 91 ? -11.174 -1.812 17.396 1.00 89.38 91 GLY A O 1
ATOM 730 N N . GLU A 1 92 ? -9.491 -1.078 18.713 1.00 88.81 92 GLU A N 1
ATOM 731 C CA . GLU A 1 92 ? -9.321 -2.294 19.525 1.00 88.81 92 GLU A CA 1
ATOM 732 C C . GLU A 1 92 ? -10.294 -2.325 20.714 1.00 88.81 92 GLU A C 1
ATOM 734 O O . GLU A 1 92 ? -10.733 -3.387 21.145 1.00 88.81 92 GLU A O 1
ATOM 739 N N . PHE A 1 93 ? -10.655 -1.150 21.236 1.00 89.25 93 PHE A N 1
ATOM 740 C CA . PHE A 1 93 ? -11.472 -1.015 22.437 1.00 89.25 93 PHE A CA 1
ATOM 741 C C . PHE A 1 93 ? -12.855 -0.464 22.109 1.00 89.25 93 PHE A C 1
ATOM 743 O O . PHE A 1 93 ? -12.984 0.499 21.347 1.00 89.25 93 PHE A O 1
ATOM 750 N N . ASP A 1 94 ? -13.876 -1.036 22.749 1.00 89.62 94 ASP A N 1
ATOM 751 C CA . ASP A 1 94 ? -15.228 -0.495 22.707 1.00 89.62 94 ASP A CA 1
ATOM 752 C C . ASP A 1 94 ? -15.241 0.918 23.293 1.00 89.62 94 ASP A C 1
ATOM 754 O O . ASP A 1 94 ? -14.729 1.177 24.386 1.00 89.62 94 ASP A O 1
ATOM 758 N N . TYR A 1 95 ? -15.837 1.848 22.552 1.00 90.38 95 TYR A N 1
ATOM 759 C CA . TYR A 1 95 ? -15.949 3.223 23.005 1.00 90.38 95 TYR A CA 1
ATOM 760 C C . TYR A 1 95 ? -17.062 3.331 24.061 1.00 90.38 95 TYR A C 1
ATOM 762 O O . TYR A 1 95 ? -18.209 2.990 23.753 1.00 90.38 95 TYR A O 1
ATOM 770 N N . PRO A 1 96 ? -16.769 3.792 25.292 1.00 90.06 96 PRO A N 1
ATOM 771 C CA . PRO A 1 96 ? -17.783 3.907 26.332 1.00 90.06 96 PRO A CA 1
ATOM 772 C C . PRO A 1 96 ? -18.797 4.996 25.975 1.00 90.06 96 PRO A C 1
ATOM 774 O O . PRO A 1 96 ? -18.431 6.072 25.503 1.00 90.06 96 PRO A O 1
ATOM 777 N N . ASP A 1 97 ? -20.075 4.724 26.229 1.00 93.19 97 ASP A N 1
ATOM 778 C CA . ASP A 1 97 ? -21.150 5.700 26.060 1.00 93.19 97 ASP A CA 1
ATOM 779 C C . ASP A 1 97 ? -21.105 6.737 27.201 1.00 93.19 97 ASP A C 1
ATOM 781 O O . ASP A 1 97 ? -21.347 6.371 28.357 1.00 93.19 97 ASP A O 1
ATOM 785 N N . PRO A 1 98 ? -20.834 8.028 26.914 1.00 90.06 98 PRO A N 1
ATOM 786 C CA . PRO A 1 98 ? -20.718 9.059 27.947 1.00 90.06 98 PRO A CA 1
ATOM 787 C C . PRO A 1 98 ? -22.013 9.289 28.730 1.00 90.06 98 PRO A C 1
ATOM 789 O O . PRO A 1 98 ? -21.971 9.812 29.840 1.00 90.06 98 PRO A O 1
ATOM 792 N N . SER A 1 99 ? -23.170 8.920 28.167 1.00 90.38 99 SER A N 1
ATOM 793 C CA . SER A 1 99 ? -24.468 9.099 28.828 1.00 90.38 99 SER A CA 1
ATOM 794 C C . SER A 1 99 ? -24.714 8.112 29.972 1.00 90.38 99 SER A C 1
ATOM 796 O O . SER A 1 99 ? -25.606 8.333 30.790 1.00 90.38 99 SER A O 1
ATOM 798 N N . GLN A 1 100 ? -23.921 7.039 30.049 1.00 91.56 100 GLN A N 1
ATOM 799 C CA . GLN A 1 100 ? -24.021 6.036 31.110 1.00 91.56 100 GLN A CA 1
ATOM 800 C C . GLN A 1 100 ? -23.202 6.395 32.353 1.00 91.56 100 GLN A C 1
ATOM 802 O O . GLN A 1 100 ? -23.318 5.717 33.372 1.00 91.56 100 GLN A O 1
ATOM 807 N N . TRP A 1 101 ? -22.381 7.445 32.289 1.00 91.75 101 TRP A N 1
ATOM 808 C CA . TRP A 1 101 ? -21.591 7.899 33.428 1.00 91.75 101 TRP A CA 1
ATOM 809 C C . TRP A 1 101 ? -22.481 8.572 34.464 1.00 91.75 101 TRP A C 1
ATOM 811 O O . TRP A 1 101 ? -23.307 9.429 34.145 1.00 91.75 101 TRP A O 1
ATOM 821 N N . THR A 1 102 ? -22.322 8.175 35.723 1.00 89.88 102 THR A N 1
ATOM 822 C CA . THR A 1 102 ? -23.146 8.726 36.799 1.00 89.88 102 THR A CA 1
ATOM 823 C C . THR A 1 102 ? -22.637 10.107 37.216 1.00 89.88 102 THR A C 1
ATOM 825 O O . THR A 1 102 ? -21.435 10.369 37.212 1.00 89.88 102 THR A O 1
ATOM 828 N N . ASN A 1 103 ? -23.540 10.998 37.642 1.00 90.25 103 ASN A N 1
ATOM 829 C CA . ASN A 1 103 ? -23.163 12.338 38.118 1.00 90.25 103 ASN A CA 1
ATOM 830 C C . ASN A 1 103 ? -22.136 12.288 39.265 1.00 90.25 103 ASN A C 1
ATOM 832 O O . ASN A 1 103 ? -21.259 13.144 39.334 1.00 90.25 103 ASN A O 1
ATOM 836 N N . ALA A 1 104 ? -22.193 11.247 40.105 1.00 86.94 104 ALA A N 1
ATOM 837 C CA . ALA A 1 104 ? -21.238 11.020 41.186 1.00 86.94 104 ALA A CA 1
ATOM 838 C C . ALA A 1 104 ? -19.810 10.741 40.677 1.00 86.94 104 ALA A C 1
ATOM 840 O O . ALA A 1 104 ? -18.855 11.302 41.208 1.00 86.94 104 ALA A O 1
ATOM 841 N N . GLU A 1 105 ? -19.646 9.923 39.631 1.00 88.88 105 GLU A N 1
ATOM 842 C CA . GLU A 1 105 ? -18.337 9.656 39.003 1.00 88.88 105 GLU A CA 1
ATOM 843 C C . GLU A 1 105 ? -17.788 10.883 38.267 1.00 88.88 105 GLU A C 1
ATOM 845 O O . GLU A 1 105 ? -16.575 11.070 38.175 1.00 88.88 105 GLU A O 1
ATOM 850 N N . LEU A 1 106 ? -18.684 11.738 37.773 1.00 89.31 106 LEU A N 1
ATOM 851 C CA . LEU A 1 106 ? -18.348 12.980 37.079 1.00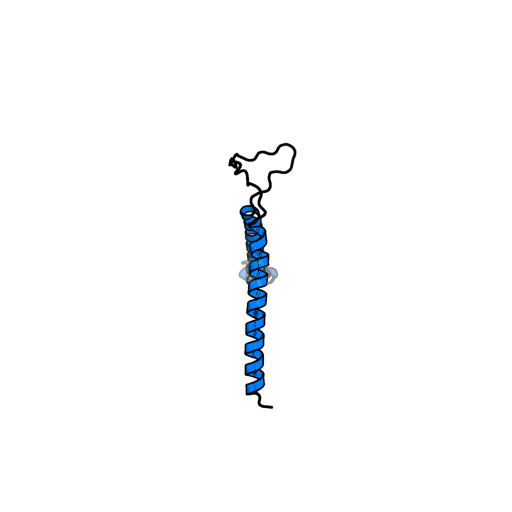 89.31 106 LEU A CA 1
ATOM 852 C C . LEU A 1 106 ? -18.084 14.158 38.024 1.00 89.31 106 LEU A C 1
ATOM 854 O O . LEU A 1 106 ? -17.683 15.226 37.561 1.00 89.31 106 LEU A O 1
ATOM 858 N N . GLY A 1 107 ? -18.300 13.984 39.332 1.00 88.31 107 GLY A N 1
ATOM 859 C CA . GLY A 1 107 ? -18.164 15.054 40.321 1.00 88.31 107 GLY A CA 1
ATOM 860 C C . GLY A 1 107 ? -19.179 16.185 40.136 1.00 88.31 107 GLY A C 1
ATOM 861 O O . GLY A 1 107 ? -18.919 17.313 40.550 1.00 88.31 107 GLY A O 1
ATOM 862 N N . ILE A 1 108 ? -20.311 15.902 39.489 1.00 89.75 108 ILE A N 1
ATOM 863 C CA . ILE A 1 108 ? -21.421 16.842 39.359 1.00 89.75 108 ILE A CA 1
ATOM 864 C C . ILE A 1 108 ? -22.198 16.783 40.682 1.00 89.75 108 ILE A C 1
ATOM 866 O O . ILE A 1 108 ? -22.658 15.691 41.036 1.00 89.75 108 ILE A O 1
ATOM 870 N N . PRO A 1 109 ? -22.333 17.907 41.416 1.00 85.50 109 PRO A N 1
ATOM 871 C CA . PRO A 1 109 ? -23.065 17.938 42.676 1.00 85.50 109 PRO A CA 1
ATOM 872 C C . PRO A 1 109 ? -24.468 17.368 42.503 1.00 85.50 109 PRO A C 1
ATOM 874 O O . PRO A 1 109 ? -25.136 17.614 41.493 1.00 85.50 109 PRO A O 1
ATOM 877 N N . SER A 1 110 ? -24.913 16.579 43.478 1.00 82.56 110 SER A N 1
ATOM 878 C CA . SER A 1 110 ? -26.322 16.225 43.530 1.00 82.56 110 SER A CA 1
ATOM 879 C C . SER A 1 110 ? -27.107 17.429 44.044 1.00 82.56 110 SER A C 1
ATOM 881 O O . SER A 1 110 ? -26.615 18.195 44.868 1.00 82.56 110 SER A O 1
ATOM 883 N N . GLU A 1 111 ? -28.354 17.580 43.607 1.00 80.06 111 GLU A N 1
ATOM 884 C CA . GLU A 1 111 ? -29.232 18.651 44.102 1.00 80.06 111 GLU A CA 1
ATOM 885 C C . GLU A 1 111 ? -29.414 18.603 45.635 1.00 80.06 111 GLU A C 1
ATOM 887 O O . GLU A 1 111 ? -29.819 19.588 46.233 1.00 80.06 111 GLU A O 1
ATOM 892 N N . LEU A 1 112 ? -29.113 17.471 46.287 1.00 72.56 112 LEU A N 1
ATOM 893 C CA . LEU A 1 112 ? -29.140 17.335 47.745 1.00 72.56 112 LEU A CA 1
ATOM 894 C C . LEU A 1 112 ? -27.912 17.962 48.425 1.00 72.56 112 LEU A C 1
ATOM 896 O O . LEU A 1 112 ? -28.068 18.523 49.503 1.00 72.56 112 LEU A O 1
ATOM 900 N N . ASP A 1 113 ? -26.732 17.906 47.800 1.00 70.75 113 ASP A N 1
ATOM 901 C CA . ASP A 1 113 ? -25.484 18.458 48.356 1.00 70.75 113 ASP A CA 1
ATOM 902 C C . ASP A 1 113 ? -25.415 19.992 48.231 1.00 70.75 113 ASP A C 1
ATOM 904 O O . ASP A 1 113 ? -24.692 20.645 48.974 1.00 70.75 113 ASP A O 1
ATOM 908 N N . GLU A 1 114 ? -26.158 20.587 47.290 1.00 71.56 114 GLU A N 1
ATOM 909 C CA . GLU A 1 114 ? -26.248 22.050 47.132 1.00 71.56 114 GLU A CA 1
ATOM 910 C C . GLU A 1 114 ? -27.217 22.712 48.132 1.00 71.56 114 GLU A C 1
ATOM 912 O O . GLU A 1 114 ? -27.234 23.939 48.263 1.00 71.56 114 GLU A O 1
ATOM 917 N N . LEU A 1 115 ? -28.046 21.912 48.811 1.00 71.50 115 LEU A N 1
ATOM 918 C CA . LEU A 1 115 ? -29.092 22.365 49.735 1.00 71.50 115 LEU A CA 1
ATOM 919 C C . LEU A 1 115 ? -28.723 22.195 51.224 1.00 71.50 115 LEU A C 1
ATOM 921 O O . LEU A 1 115 ? -29.521 22.596 52.078 1.00 71.50 115 LEU A O 1
ATOM 925 N N . GLU A 1 116 ? -27.558 21.613 51.528 1.00 60.34 116 GLU A N 1
ATOM 926 C CA . GLU A 1 116 ? -26.954 21.490 52.872 1.00 60.34 116 GLU A CA 1
ATOM 927 C C . GLU A 1 116 ? -25.969 22.637 53.159 1.00 60.34 116 GLU A C 1
ATOM 929 O O . GLU A 1 116 ? -26.023 23.181 54.290 1.00 60.34 116 GLU A O 1
#

Radius of gyration: 38.25 Å; chains: 1; bounding box: 59×85×93 Å

Secondary structure (DSSP, 8-state):
--HHHHHHHHHHHHHHHHHHHHHHHHHHHHTTSS------------PPP--SSSPPPPPPHHHHHHHHHHHHHHHHHHHHHHHH-THHHH-SSPPP-GGGS-TTTTTPPPTTTT--

Sequence (116 aa):
ISFAGVIHRLTKMLASRAVLVGRLVHRALGRQAGASGVLRNQIVRHGHDWSYRVNGPKPDLITRVGAQVAGGLMWWWVLWHLFHEYEHITGEFDYPDPSQWTNAELGIPSELDELE

Foldseek 3Di:
DDPVVVVVVVVVVVVVVVVVVVVVVCCVVVVVPPPPPPPPPPPPDPDDFDDDPDDGDDDDPCVVVVVVVVVVVVVCVVVVCCVVPVCVVVPPDDDDDPVPDDCVNVVNDDPVNVVD

Organism: Anopheles aquasalis (NCBI:txid42839)

InterPro domains:
  IPR026627 NADH dehydrogenase [ubiquinone] 1 beta subcomplex subunit 2, animal type [PF14813] (46-110)
  IPR026627 NADH dehydrogenase [ubiquinone] 1 beta subcomplex subunit 2, animal type [PTHR15223] (27-111)